Protein AF-A0A3A5Z4R3-F1 (afdb_monomer)

Mean predicted aligned error: 11.59 Å

Structure (mmCIF, N/CA/C/O backbone):
data_AF-A0A3A5Z4R3-F1
#
_entry.id   AF-A0A3A5Z4R3-F1
#
loop_
_atom_site.group_PDB
_atom_site.id
_atom_site.type_symbol
_atom_site.label_atom_id
_atom_site.label_alt_id
_atom_site.label_comp_id
_atom_site.label_asym_id
_atom_site.label_entity_id
_atom_site.label_seq_id
_atom_site.pdbx_PDB_ins_code
_atom_site.Cartn_x
_atom_site.Cartn_y
_atom_site.Cartn_z
_atom_site.occupancy
_atom_site.B_iso_or_equiv
_atom_site.auth_seq_id
_atom_site.auth_comp_id
_atom_site.auth_asym_id
_atom_site.auth_atom_id
_atom_site.pdbx_PDB_model_num
ATOM 1 N N . MET A 1 1 ? 6.558 -9.291 3.634 1.00 68.19 1 MET A N 1
ATOM 2 C CA . MET A 1 1 ? 5.740 -8.122 4.032 1.00 68.19 1 MET A CA 1
ATOM 3 C C . MET A 1 1 ? 4.753 -7.860 2.911 1.00 68.19 1 MET A C 1
ATOM 5 O O . MET A 1 1 ? 5.177 -7.899 1.766 1.00 68.19 1 MET A O 1
ATOM 9 N N . LYS A 1 2 ? 3.466 -7.682 3.212 1.00 86.81 2 LYS A N 1
ATOM 10 C CA . LYS A 1 2 ? 2.458 -7.337 2.197 1.00 86.81 2 LYS A CA 1
ATOM 11 C C . LYS A 1 2 ? 2.561 -5.848 1.853 1.00 86.81 2 LYS A C 1
ATOM 13 O O . LYS A 1 2 ? 2.978 -5.065 2.705 1.00 86.81 2 LYS A O 1
ATOM 18 N N . ASN A 1 3 ? 2.183 -5.477 0.634 1.00 92.62 3 ASN A N 1
ATOM 19 C CA . ASN A 1 3 ? 2.209 -4.091 0.182 1.00 92.62 3 ASN A CA 1
ATOM 20 C C . ASN A 1 3 ? 1.213 -3.239 1.007 1.00 92.62 3 ASN A C 1
ATOM 22 O O . ASN A 1 3 ? 0.011 -3.521 0.989 1.00 92.62 3 ASN A O 1
ATOM 26 N N . PRO A 1 4 ? 1.665 -2.207 1.747 1.00 95.06 4 PRO A N 1
ATOM 27 C CA . PRO A 1 4 ? 0.779 -1.381 2.566 1.00 95.06 4 PRO A CA 1
ATOM 28 C C . PRO A 1 4 ? -0.208 -0.545 1.734 1.00 95.06 4 PRO A C 1
ATOM 30 O O . P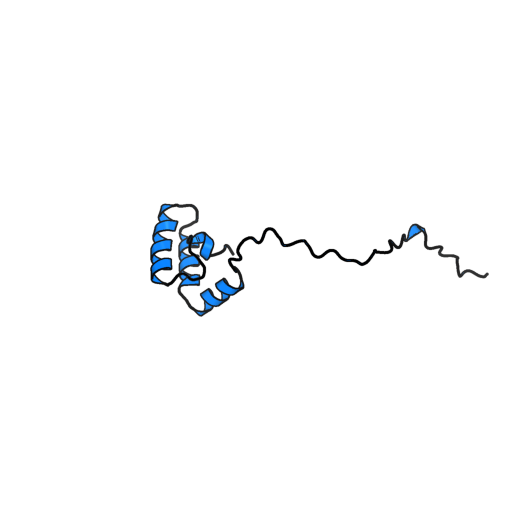RO A 1 4 ? -1.295 -0.236 2.226 1.00 95.06 4 PRO A O 1
ATOM 33 N N . TYR A 1 5 ? 0.138 -0.214 0.485 1.00 95.19 5 TYR A N 1
ATOM 34 C CA . TYR A 1 5 ? -0.737 0.505 -0.446 1.00 95.19 5 TYR A CA 1
ATOM 35 C C . TYR A 1 5 ? -1.930 -0.354 -0.871 1.00 95.19 5 TYR A C 1
ATOM 37 O O . TYR A 1 5 ? -3.067 0.114 -0.845 1.00 95.19 5 TYR A O 1
ATOM 45 N N . GLU A 1 6 ? -1.695 -1.640 -1.143 1.00 94.31 6 GLU A N 1
ATOM 46 C CA . GLU A 1 6 ? -2.750 -2.615 -1.446 1.00 94.31 6 GLU A CA 1
ATOM 47 C C . GLU A 1 6 ? -3.637 -2.898 -0.232 1.00 94.31 6 GLU A C 1
ATOM 49 O O . GLU A 1 6 ? -4.858 -2.878 -0.359 1.00 94.31 6 GLU A O 1
ATOM 54 N N . ILE A 1 7 ? -3.045 -3.087 0.958 1.00 95.44 7 ILE A N 1
ATOM 55 C CA . ILE A 1 7 ? -3.809 -3.348 2.193 1.00 95.44 7 ILE A CA 1
ATOM 56 C C . ILE A 1 7 ? -4.816 -2.229 2.473 1.00 95.44 7 ILE A C 1
ATOM 58 O O . ILE A 1 7 ? -5.945 -2.488 2.894 1.00 95.44 7 ILE A O 1
ATOM 62 N N . LEU A 1 8 ? -4.401 -0.974 2.284 1.00 95.62 8 LEU A N 1
ATOM 63 C CA . LEU A 1 8 ? -5.272 0.179 2.502 1.00 95.62 8 LEU A CA 1
ATOM 64 C C . LEU A 1 8 ? -6.115 0.525 1.266 1.00 95.62 8 LEU A C 1
ATOM 66 O O . LEU A 1 8 ? -7.104 1.241 1.401 1.00 95.62 8 LEU A O 1
ATOM 70 N N . GLY A 1 9 ? -5.766 0.010 0.086 1.00 94.00 9 GLY A N 1
ATOM 71 C CA . GLY A 1 9 ? -6.426 0.334 -1.176 1.00 94.00 9 GLY A CA 1
ATOM 72 C C . GLY A 1 9 ? -6.231 1.796 -1.576 1.00 94.00 9 GLY A C 1
ATOM 73 O O . GLY A 1 9 ? -7.194 2.467 -1.947 1.00 94.00 9 GLY A O 1
ATOM 74 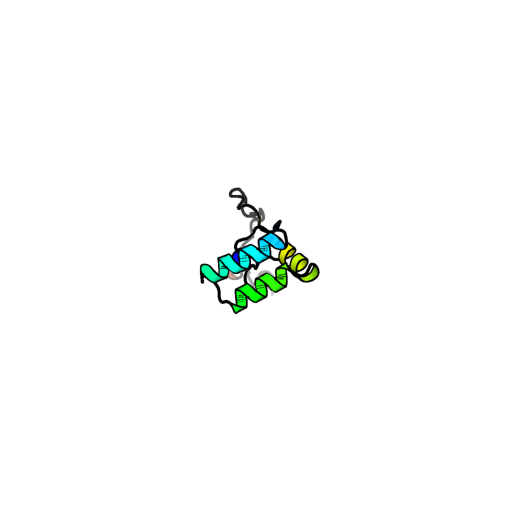N N . VAL A 1 10 ? -5.006 2.309 -1.440 1.00 94.62 10 VAL A N 1
ATOM 75 C CA . VAL A 1 10 ? -4.642 3.688 -1.798 1.00 94.62 10 VAL A CA 1
ATOM 76 C C . VAL A 1 10 ? -3.477 3.712 -2.770 1.00 94.62 10 VAL A C 1
ATOM 78 O O . VAL A 1 10 ? -2.624 2.833 -2.751 1.00 94.62 10 VAL A O 1
ATOM 81 N N . SER A 1 11 ? -3.432 4.755 -3.592 1.00 92.25 11 SER A N 1
ATOM 82 C CA . SER A 1 11 ? -2.289 5.032 -4.455 1.00 92.25 11 SER A CA 1
ATOM 83 C C . SER A 1 11 ? -1.086 5.536 -3.644 1.00 92.25 11 SER A C 1
ATOM 85 O O . SER A 1 11 ? -1.227 6.050 -2.529 1.00 92.25 11 SER A O 1
ATOM 87 N N . GLN A 1 12 ? 0.109 5.388 -4.213 1.00 91.31 12 GLN A N 1
ATOM 88 C CA . GLN A 1 12 ? 1.380 5.775 -3.603 1.00 91.31 12 GLN A CA 1
ATOM 89 C C . GLN A 1 12 ? 1.490 7.296 -3.359 1.00 91.31 12 GLN A C 1
ATOM 91 O O . GLN A 1 12 ? 2.145 7.739 -2.412 1.00 91.31 12 GLN A O 1
ATOM 96 N N . ASP A 1 13 ? 0.771 8.101 -4.145 1.00 91.06 13 ASP A N 1
ATOM 97 C CA . ASP A 1 13 ? 0.657 9.561 -4.019 1.00 91.06 13 ASP A CA 1
ATOM 98 C C . ASP A 1 13 ? -0.336 10.024 -2.929 1.00 91.06 13 ASP A C 1
ATOM 100 O O . ASP A 1 13 ? -0.477 11.223 -2.679 1.00 91.06 13 ASP A O 1
ATOM 104 N N . ALA A 1 14 ? -1.003 9.100 -2.225 1.00 93.31 14 ALA A N 1
ATOM 105 C CA . ALA A 1 14 ? -2.039 9.439 -1.254 1.00 93.31 14 ALA A CA 1
ATOM 106 C C . ALA A 1 14 ? -1.517 10.283 -0.076 1.00 93.31 14 ALA A C 1
ATOM 108 O O . ALA A 1 14 ? -0.505 9.983 0.560 1.00 93.31 14 ALA A O 1
ATOM 109 N N . ASN A 1 15 ? -2.251 11.323 0.301 1.00 93.75 15 ASN A N 1
ATOM 110 C CA . ASN A 1 15 ? -1.935 12.135 1.472 1.00 93.75 15 ASN A CA 1
ATOM 111 C C . ASN A 1 15 ? -2.390 11.472 2.790 1.00 93.75 15 ASN A C 1
ATOM 113 O O . ASN A 1 15 ? -3.173 10.521 2.814 1.00 93.75 15 ASN A O 1
ATOM 117 N N . ASN A 1 16 ? -1.908 11.986 3.925 1.00 91.56 16 ASN A N 1
ATOM 118 C CA . ASN A 1 16 ? -2.226 11.429 5.247 1.00 91.56 16 ASN A CA 1
ATOM 119 C C . ASN A 1 16 ? -3.742 11.364 5.554 1.00 91.56 16 ASN A C 1
ATOM 121 O O . ASN A 1 16 ? -4.191 10.332 6.061 1.00 91.56 16 ASN A O 1
ATOM 125 N N . PRO A 1 17 ? -4.559 12.392 5.239 1.00 94.62 17 PRO A N 1
ATOM 126 C CA . PRO A 1 17 ? -6.015 12.292 5.359 1.00 94.62 17 PRO A CA 1
ATOM 127 C C . PRO A 1 17 ? -6.639 11.150 4.541 1.00 94.62 17 PRO A C 1
ATOM 129 O O . PRO A 1 17 ? -7.514 10.441 5.044 1.00 94.62 17 PRO A O 1
ATOM 132 N N . GLN A 1 18 ? -6.183 10.936 3.302 1.00 95.94 18 GLN A N 1
ATOM 133 C CA . GLN A 1 18 ? -6.645 9.836 2.450 1.00 95.94 18 GLN A CA 1
ATOM 134 C C . GLN A 1 18 ? -6.279 8.474 3.050 1.00 95.94 18 GLN A C 1
ATOM 136 O O . GLN A 1 18 ? -7.145 7.605 3.143 1.00 95.94 18 GLN A O 1
ATOM 141 N N . ILE A 1 19 ? -5.048 8.315 3.548 1.00 95.69 19 ILE A N 1
ATOM 142 C CA . ILE A 1 19 ? -4.584 7.099 4.239 1.00 95.69 19 ILE A CA 1
ATOM 143 C C . ILE A 1 19 ? -5.448 6.800 5.476 1.00 95.69 19 ILE A C 1
ATOM 145 O O . ILE A 1 19 ? -5.836 5.654 5.714 1.00 95.69 19 ILE A O 1
ATOM 149 N N . LEU A 1 20 ? -5.809 7.828 6.253 1.00 94.19 20 LEU A N 1
ATOM 150 C CA . LEU A 1 20 ? -6.667 7.665 7.428 1.00 94.19 20 LEU A CA 1
ATOM 151 C C . LEU A 1 20 ? -8.073 7.180 7.049 1.00 94.19 20 LEU A C 1
ATOM 153 O O . LEU A 1 20 ? -8.591 6.245 7.659 1.00 94.19 20 LEU A O 1
ATOM 157 N N . LYS A 1 21 ? -8.680 7.784 6.021 1.00 96.25 21 LYS A N 1
ATOM 158 C CA . LYS A 1 21 ? -9.995 7.372 5.504 1.00 96.25 21 LYS A CA 1
ATOM 159 C C . LYS A 1 21 ? -9.965 5.945 4.942 1.00 96.25 21 LYS A C 1
ATOM 161 O O . LYS A 1 21 ? -10.922 5.180 5.105 1.00 96.25 21 LYS A O 1
ATOM 166 N N . ALA A 1 22 ? -8.864 5.582 4.295 1.00 96.06 22 ALA A N 1
ATOM 167 C CA . ALA A 1 22 ? -8.661 4.271 3.703 1.00 96.06 22 ALA A CA 1
ATOM 168 C C . ALA A 1 22 ? -8.581 3.158 4.752 1.00 96.06 22 ALA A C 1
ATOM 170 O O . ALA A 1 22 ? -9.235 2.132 4.593 1.00 96.06 22 ALA A O 1
ATOM 171 N N . MET A 1 23 ? -7.912 3.403 5.884 1.00 95.62 23 MET A N 1
ATOM 172 C CA . MET A 1 23 ? -7.883 2.473 7.021 1.00 95.62 23 MET A CA 1
ATOM 173 C C . MET A 1 23 ? -9.293 2.068 7.472 1.00 95.62 23 MET A C 1
ATOM 175 O O . MET A 1 23 ? -9.580 0.882 7.632 1.00 95.62 23 MET A O 1
ATOM 179 N N . THR A 1 24 ? -10.200 3.038 7.637 1.00 94.94 24 THR A N 1
ATOM 180 C CA . THR A 1 24 ? -11.590 2.753 8.031 1.00 94.94 24 THR A CA 1
ATOM 181 C C . THR A 1 24 ? -12.318 1.920 6.977 1.00 94.94 24 THR A C 1
ATOM 183 O O . THR A 1 24 ? -13.133 1.063 7.311 1.00 94.94 24 THR A O 1
ATOM 186 N N . THR A 1 25 ? -12.023 2.154 5.699 1.00 96.00 25 THR A N 1
ATOM 187 C CA . THR A 1 25 ? -12.626 1.412 4.585 1.00 96.00 25 THR A CA 1
ATOM 188 C C . THR A 1 25 ? -12.106 -0.027 4.533 1.00 96.00 25 THR A C 1
ATOM 190 O O . THR A 1 25 ? -12.910 -0.954 4.454 1.00 96.00 25 THR A O 1
ATOM 193 N N . ALA A 1 26 ? -10.795 -0.231 4.678 1.00 96.00 26 ALA A N 1
ATOM 194 C CA . ALA A 1 26 ? -10.165 -1.550 4.726 1.00 96.00 26 ALA A CA 1
ATOM 195 C C . ALA A 1 26 ? -10.693 -2.400 5.896 1.00 96.00 26 ALA A C 1
ATOM 197 O O .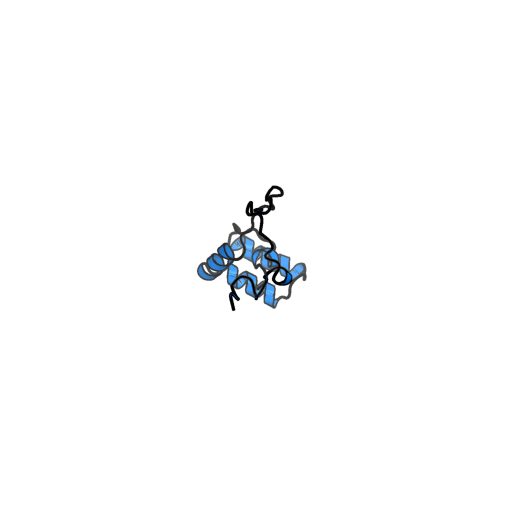 ALA A 1 26 ? -11.045 -3.566 5.713 1.00 96.00 26 ALA A O 1
ATOM 198 N N . MET A 1 27 ? -10.866 -1.796 7.079 1.00 95.50 27 MET A N 1
ATOM 199 C CA . MET A 1 27 ? -11.455 -2.476 8.244 1.00 95.50 27 MET A CA 1
ATOM 200 C C . MET A 1 27 ? -12.892 -2.948 7.997 1.00 95.50 27 MET A C 1
ATOM 202 O O . MET A 1 27 ? -13.292 -4.000 8.493 1.00 95.50 27 MET A O 1
ATOM 206 N N . ARG A 1 28 ? -13.682 -2.189 7.224 1.00 95.06 28 ARG A N 1
ATOM 207 C CA . ARG A 1 28 ? -15.054 -2.582 6.862 1.00 95.06 28 ARG A CA 1
ATOM 208 C C . ARG A 1 28 ? -15.083 -3.726 5.852 1.00 95.06 28 ARG A C 1
ATOM 210 O O . ARG A 1 28 ? -15.957 -4.579 5.965 1.00 95.06 28 ARG A O 1
ATOM 217 N N . LYS A 1 29 ? -14.142 -3.748 4.900 1.00 95.44 29 LYS A N 1
ATOM 218 C CA . LYS A 1 29 ? -14.024 -4.809 3.885 1.00 95.44 29 LYS A CA 1
ATOM 219 C C . LYS A 1 29 ? -13.626 -6.164 4.476 1.00 95.44 29 LYS A C 1
ATOM 221 O O . LYS A 1 29 ? -14.044 -7.186 3.949 1.00 95.44 29 LYS A O 1
ATOM 226 N N . LYS A 1 30 ? -12.855 -6.175 5.574 1.00 92.81 30 LYS A N 1
ATOM 227 C CA . LYS A 1 30 ? -12.378 -7.394 6.265 1.00 92.81 30 LYS A CA 1
ATOM 228 C C . LYS A 1 30 ? -11.550 -8.345 5.382 1.00 92.81 30 LYS A C 1
ATOM 230 O O . LYS A 1 30 ? -11.445 -9.528 5.685 1.00 92.81 30 LYS A O 1
ATOM 235 N N . GLU A 1 31 ? -10.939 -7.827 4.318 1.00 95.38 31 GLU A N 1
ATOM 236 C CA . GLU A 1 31 ? -10.029 -8.580 3.438 1.00 95.38 31 GLU A CA 1
ATOM 237 C C . GLU A 1 31 ? -8.679 -8.869 4.120 1.00 95.38 31 GLU A C 1
ATOM 239 O O . GLU A 1 31 ? -8.043 -9.889 3.862 1.00 95.38 31 GLU A O 1
ATOM 244 N N . TYR A 1 32 ? -8.258 -7.985 5.031 1.00 95.50 32 TYR A N 1
ATOM 245 C CA . TYR A 1 32 ? -7.014 -8.088 5.792 1.00 95.50 32 TYR A CA 1
ATOM 246 C C . TYR A 1 32 ? -7.285 -8.078 7.298 1.00 95.50 32 TYR A C 1
ATOM 248 O O . TYR A 1 32 ? -8.310 -7.569 7.761 1.00 95.50 32 TYR A O 1
ATOM 256 N N . SER A 1 33 ? -6.348 -8.625 8.079 1.00 96.31 33 SER A N 1
ATOM 257 C CA . SER A 1 33 ? -6.451 -8.605 9.538 1.00 96.31 33 SER A CA 1
ATOM 258 C C . SER A 1 33 ? -6.358 -7.170 10.072 1.00 96.31 33 SER A C 1
ATOM 260 O O . SER A 1 33 ? -5.651 -6.323 9.523 1.00 96.31 33 SER A O 1
ATOM 262 N N . ASN A 1 34 ? -7.033 -6.886 11.189 1.00 95.00 34 ASN A N 1
ATOM 263 C CA . ASN A 1 34 ? -6.962 -5.559 11.814 1.00 95.00 34 ASN A CA 1
ATOM 264 C C . ASN A 1 34 ? -5.524 -5.172 12.200 1.00 95.00 34 ASN A C 1
ATOM 266 O O . ASN A 1 34 ? -5.177 -3.992 12.166 1.00 95.00 34 ASN A O 1
ATOM 270 N N . THR A 1 35 ? -4.689 -6.158 12.537 1.00 95.62 35 THR A N 1
ATOM 271 C CA . THR A 1 35 ? -3.262 -5.970 12.813 1.00 95.62 35 THR A CA 1
ATOM 272 C C . THR A 1 35 ? -2.498 -5.544 11.565 1.00 95.62 35 THR A C 1
ATOM 274 O O . THR A 1 35 ? -1.753 -4.568 11.635 1.00 95.62 35 THR A O 1
ATOM 277 N N . ASP A 1 36 ? -2.736 -6.191 10.419 1.00 96.44 36 ASP A N 1
ATOM 278 C CA . ASP A 1 36 ? -2.094 -5.825 9.148 1.00 9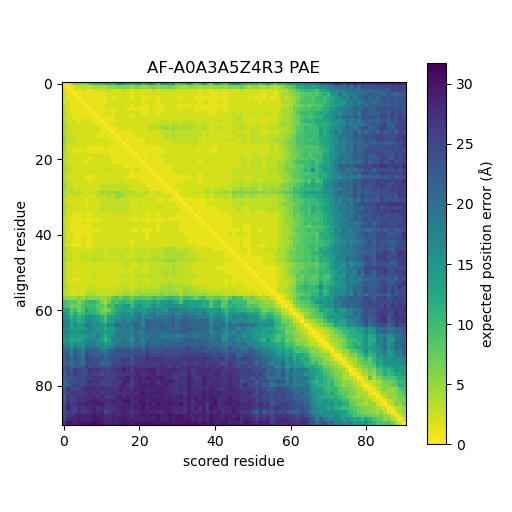6.44 36 ASP A CA 1
ATOM 279 C C . ASP A 1 36 ? -2.503 -4.413 8.716 1.00 96.44 36 ASP A C 1
ATOM 281 O O . ASP A 1 36 ? -1.663 -3.609 8.319 1.00 96.44 36 ASP A O 1
ATOM 285 N N . ILE A 1 37 ? -3.788 -4.075 8.857 1.00 97.19 37 ILE A N 1
ATOM 286 C CA . ILE A 1 37 ? -4.313 -2.748 8.511 1.00 97.19 37 ILE A CA 1
ATOM 287 C C . ILE A 1 37 ? -3.681 -1.664 9.397 1.00 97.19 37 ILE A C 1
ATOM 289 O O . ILE A 1 37 ? -3.283 -0.603 8.908 1.00 97.19 37 ILE A O 1
ATOM 293 N N . ALA A 1 38 ? -3.559 -1.920 10.703 1.00 95.88 38 ALA A N 1
ATOM 294 C CA . ALA A 1 38 ? -2.922 -0.989 11.630 1.00 95.88 38 ALA A CA 1
ATOM 295 C C . ALA A 1 38 ? -1.426 -0.808 11.325 1.00 95.88 38 ALA A C 1
ATOM 297 O O . ALA A 1 38 ? -0.933 0.322 11.350 1.00 95.88 38 ALA A O 1
ATOM 298 N N . GLN A 1 39 ? -0.719 -1.894 10.996 1.00 95.75 39 GLN A N 1
ATOM 299 C CA . GLN A 1 39 ? 0.692 -1.851 10.608 1.00 95.75 39 GLN A CA 1
ATOM 300 C C . GLN A 1 39 ? 0.900 -1.100 9.291 1.00 95.75 39 GLN A C 1
ATOM 302 O O . GLN A 1 39 ? 1.753 -0.214 9.239 1.00 95.75 39 GLN A O 1
ATOM 307 N N . ALA A 1 40 ? 0.084 -1.367 8.266 1.00 95.94 40 ALA A N 1
ATOM 308 C CA . ALA A 1 40 ? 0.136 -0.655 6.989 1.00 95.94 40 ALA A CA 1
ATOM 309 C C . ALA A 1 40 ? -0.073 0.853 7.185 1.00 95.94 40 ALA A C 1
ATOM 311 O O . ALA A 1 40 ? 0.724 1.670 6.721 1.00 95.94 40 ALA A O 1
ATOM 312 N N . ARG A 1 41 ? -1.084 1.240 7.975 1.00 95.94 41 ARG A N 1
ATOM 313 C CA . ARG A 1 41 ? -1.323 2.646 8.328 1.00 95.94 41 ARG A CA 1
ATOM 314 C C . ARG A 1 41 ? -0.135 3.250 9.075 1.00 95.94 41 ARG A C 1
ATOM 316 O O . ARG A 1 41 ? 0.270 4.367 8.757 1.00 95.94 41 ARG A O 1
ATOM 323 N N . ALA A 1 42 ? 0.436 2.546 10.052 1.00 95.31 42 ALA A N 1
ATOM 324 C CA . ALA A 1 42 ? 1.596 3.029 10.802 1.00 95.31 42 ALA A CA 1
ATOM 325 C C . ALA A 1 42 ? 2.827 3.231 9.902 1.00 95.31 42 ALA A C 1
ATOM 327 O O . ALA A 1 42 ? 3.530 4.232 10.055 1.00 95.31 42 ALA A O 1
ATOM 328 N N . GLN A 1 43 ? 3.045 2.325 8.945 1.00 94.94 43 GLN A N 1
ATOM 329 C CA . GLN A 1 43 ? 4.136 2.399 7.978 1.00 94.94 43 GLN A CA 1
ATOM 330 C C . GLN A 1 43 ? 3.984 3.598 7.035 1.00 94.94 43 GLN A C 1
ATOM 332 O O . GLN A 1 43 ? 4.950 4.331 6.835 1.00 94.94 43 GLN A O 1
ATOM 337 N N . LEU A 1 44 ? 2.780 3.847 6.510 1.00 95.25 44 LEU A N 1
ATOM 338 C CA . LEU A 1 44 ? 2.536 4.972 5.596 1.00 95.25 44 LEU A CA 1
ATOM 339 C C . LEU A 1 44 ? 2.402 6.329 6.307 1.00 95.25 44 LEU A C 1
ATOM 341 O O . LEU A 1 44 ? 2.540 7.369 5.671 1.00 95.25 44 LEU A O 1
ATOM 345 N N . SER A 1 45 ? 2.156 6.347 7.622 1.00 92.69 45 SER A N 1
ATOM 346 C CA . SER A 1 45 ? 2.005 7.598 8.386 1.00 92.69 45 SER A CA 1
ATOM 347 C C . SER A 1 45 ? 3.337 8.289 8.704 1.00 92.69 45 SER A C 1
ATOM 349 O O . SER A 1 45 ? 3.349 9.497 8.943 1.00 92.69 45 SER A O 1
ATOM 351 N N . LYS A 1 46 ? 4.453 7.548 8.771 1.00 94.00 46 LYS A N 1
ATOM 352 C CA . LYS A 1 46 ? 5.775 8.104 9.109 1.00 94.00 46 LYS A CA 1
ATOM 353 C C . LYS A 1 46 ? 6.611 8.282 7.835 1.00 94.00 46 LYS A C 1
ATOM 355 O O . LYS A 1 46 ? 6.758 7.311 7.096 1.00 94.00 46 LYS A O 1
ATOM 360 N N . PRO A 1 47 ? 7.230 9.456 7.599 1.00 93.62 47 PRO A N 1
ATOM 361 C CA . PRO A 1 47 ? 7.977 9.716 6.365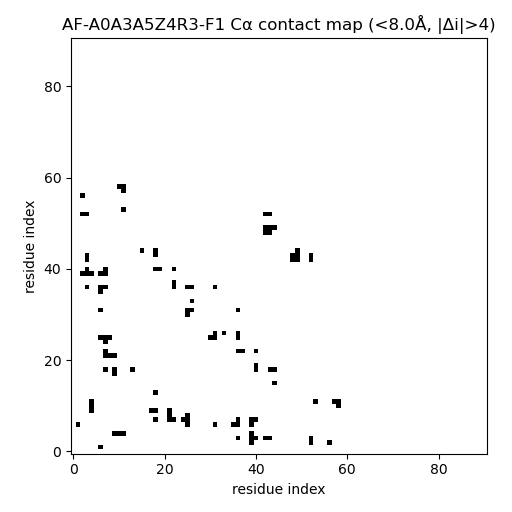 1.00 93.62 47 PRO A CA 1
ATOM 362 C C . PRO A 1 47 ? 9.089 8.702 6.072 1.00 93.62 47 PRO A C 1
ATOM 364 O O . PRO A 1 47 ? 9.242 8.272 4.937 1.00 93.62 47 PRO A O 1
ATOM 367 N N . THR A 1 48 ? 9.836 8.269 7.090 1.00 94.44 48 THR A N 1
ATOM 368 C CA . THR A 1 48 ? 10.962 7.336 6.924 1.00 94.44 48 THR A CA 1
ATOM 369 C C . THR A 1 48 ? 10.517 5.951 6.461 1.00 94.44 48 THR A C 1
ATOM 371 O O . THR A 1 48 ? 11.091 5.384 5.535 1.00 94.44 48 THR A O 1
ATOM 374 N N . THR A 1 49 ? 9.474 5.399 7.080 1.00 94.50 49 THR A N 1
ATOM 375 C CA . THR A 1 49 ? 8.950 4.076 6.721 1.00 94.50 49 THR A CA 1
ATOM 376 C C . THR A 1 49 ? 8.099 4.111 5.458 1.00 94.50 49 THR A C 1
ATOM 378 O O . THR A 1 49 ? 8.035 3.106 4.751 1.00 94.50 49 THR A O 1
ATOM 381 N N . ARG A 1 50 ? 7.486 5.262 5.154 1.00 94.12 50 ARG A N 1
ATOM 382 C CA . ARG A 1 50 ? 6.798 5.501 3.887 1.00 94.12 50 ARG A CA 1
ATOM 383 C C . ARG A 1 50 ? 7.785 5.542 2.729 1.00 94.12 50 ARG A C 1
ATOM 385 O O . ARG A 1 50 ? 7.566 4.835 1.761 1.00 94.12 50 ARG A O 1
ATOM 392 N N . LEU A 1 51 ? 8.912 6.235 2.883 1.00 93.12 51 LEU A N 1
ATOM 393 C CA . LEU A 1 51 ? 9.971 6.249 1.875 1.00 93.12 51 LEU A CA 1
ATOM 394 C C . LEU A 1 51 ? 10.482 4.833 1.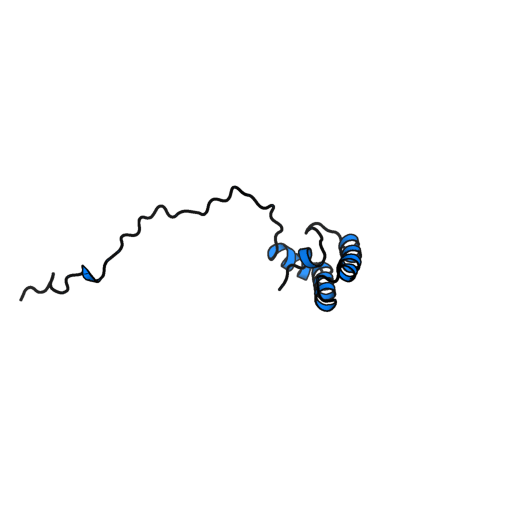570 1.00 93.12 51 LEU A C 1
ATOM 396 O O . LEU A 1 51 ? 10.642 4.458 0.414 1.00 93.12 51 LEU A O 1
ATOM 400 N N . ALA A 1 52 ? 10.681 4.008 2.602 1.00 93.25 52 ALA A N 1
ATOM 401 C CA . ALA A 1 52 ? 11.040 2.605 2.402 1.00 93.25 52 ALA A CA 1
ATOM 402 C C . ALA A 1 52 ? 9.942 1.824 1.652 1.00 93.25 52 ALA A C 1
ATOM 404 O O . ALA A 1 52 ? 10.252 1.024 0.769 1.00 93.25 52 ALA A O 1
ATOM 405 N N . ALA A 1 53 ? 8.665 2.061 1.975 1.00 93.12 53 ALA A N 1
ATOM 406 C CA . ALA A 1 53 ? 7.542 1.457 1.258 1.00 93.12 53 ALA A CA 1
ATOM 407 C C . ALA A 1 53 ? 7.494 1.906 -0.208 1.00 93.12 53 ALA A C 1
ATOM 409 O O . ALA A 1 53 ? 7.263 1.074 -1.079 1.00 93.12 53 ALA A O 1
ATOM 410 N N . ASP A 1 54 ? 7.775 3.183 -0.468 1.00 91.81 54 ASP A N 1
ATOM 411 C CA . ASP A 1 54 ? 7.764 3.783 -1.797 1.00 91.81 54 ASP A CA 1
ATOM 412 C C . ASP A 1 54 ? 8.768 3.126 -2.743 1.00 91.81 54 ASP A C 1
ATOM 414 O O . ASP A 1 54 ? 8.451 2.863 -3.901 1.00 91.81 54 ASP A O 1
ATOM 418 N N . PHE A 1 55 ? 9.966 2.827 -2.238 1.00 89.94 55 PHE A N 1
ATOM 419 C CA . PHE A 1 55 ? 10.993 2.132 -3.012 1.00 89.94 55 PHE A CA 1
ATOM 420 C C . PHE A 1 55 ? 10.744 0.629 -3.139 1.00 89.94 55 PHE A C 1
ATOM 422 O O . PHE A 1 55 ? 11.120 0.031 -4.142 1.00 89.94 55 PHE A O 1
ATOM 429 N N . THR A 1 56 ? 10.151 0.005 -2.119 1.00 90.00 56 THR A N 1
ATOM 430 C CA . THR A 1 56 ? 9.973 -1.457 -2.089 1.00 90.00 56 THR A CA 1
ATOM 431 C C . THR A 1 56 ? 8.756 -1.909 -2.893 1.00 90.00 56 THR A C 1
ATOM 433 O O . THR A 1 56 ? 8.773 -2.994 -3.468 1.00 90.00 56 THR A O 1
ATOM 436 N N . PHE A 1 57 ? 7.700 -1.094 -2.931 1.00 86.94 57 PHE A N 1
ATOM 437 C CA . PHE A 1 57 ? 6.428 -1.416 -3.579 1.00 86.94 57 PHE A CA 1
ATOM 438 C C . PHE A 1 57 ? 6.037 -0.352 -4.612 1.00 86.94 57 PHE A C 1
ATOM 440 O O . PHE A 1 57 ? 4.997 0.293 -4.456 1.00 86.94 57 PHE A O 1
ATOM 447 N N . PRO A 1 58 ? 6.858 -0.141 -5.656 1.00 78.44 58 PRO A N 1
ATOM 448 C CA . PRO A 1 58 ? 6.517 0.801 -6.707 1.00 78.44 58 PRO A CA 1
ATOM 449 C C . PRO A 1 58 ? 5.258 0.322 -7.435 1.00 78.44 58 PRO A C 1
ATOM 451 O O . PRO A 1 58 ? 5.213 -0.794 -7.959 1.00 78.44 58 PRO A O 1
ATOM 454 N N . ILE A 1 59 ? 4.228 1.166 -7.472 1.00 70.50 59 ILE A N 1
ATOM 455 C CA . ILE A 1 59 ? 3.040 0.908 -8.289 1.00 70.50 59 ILE A CA 1
ATOM 456 C C . ILE A 1 59 ? 3.385 1.330 -9.718 1.00 70.50 59 ILE A C 1
ATOM 458 O O . ILE A 1 59 ? 3.184 2.478 -10.108 1.00 70.50 59 ILE A O 1
ATOM 462 N N . PHE A 1 60 ? 3.967 0.412 -10.487 1.00 70.38 60 PHE A N 1
ATOM 463 C CA . PHE A 1 60 ? 4.094 0.592 -11.929 1.00 70.38 60 PHE A CA 1
ATOM 464 C C . PHE A 1 60 ? 2.763 0.254 -12.592 1.00 70.38 60 PHE A C 1
ATOM 466 O O . PHE A 1 60 ? 2.124 -0.741 -12.241 1.00 70.38 60 PHE A O 1
ATOM 473 N N . GLU A 1 61 ? 2.355 1.053 -13.575 1.00 67.31 61 GLU A N 1
ATOM 474 C CA . GLU A 1 61 ? 1.335 0.595 -14.512 1.00 67.31 61 GLU A CA 1
ATOM 475 C C . GLU A 1 61 ? 1.839 -0.694 -15.168 1.00 67.31 61 GLU A C 1
ATOM 477 O O . GLU A 1 61 ? 3.009 -0.799 -15.550 1.00 67.31 61 GLU A O 1
ATOM 482 N N . SER A 1 62 ? 0.971 -1.701 -15.261 1.00 63.19 62 SER A N 1
ATOM 483 C CA . SER A 1 62 ? 1.286 -2.9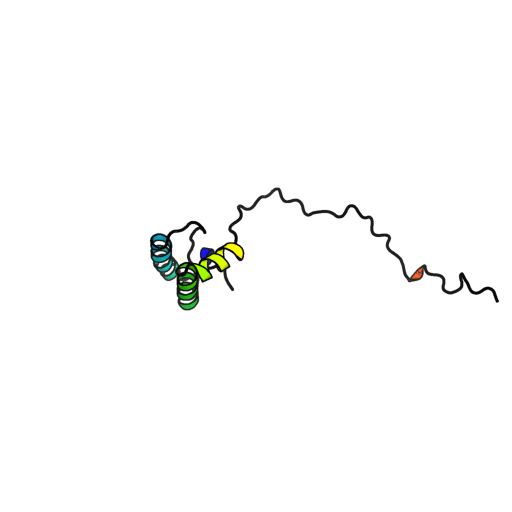33 -15.972 1.00 63.19 62 SER A CA 1
ATOM 484 C C . SER A 1 62 ? 1.542 -2.592 -17.437 1.00 63.19 62 SER A C 1
ATOM 486 O O . SER A 1 62 ? 0.605 -2.380 -18.206 1.00 63.19 62 SER A O 1
ATOM 488 N N . TYR A 1 63 ? 2.810 -2.502 -17.825 1.00 65.94 63 TYR A N 1
ATOM 489 C CA . TYR A 1 63 ? 3.181 -2.283 -19.213 1.00 65.94 63 TYR A CA 1
ATOM 490 C C . TYR A 1 63 ? 3.193 -3.633 -19.932 1.00 65.94 63 TYR A C 1
ATOM 492 O O . TYR A 1 63 ? 4.126 -4.421 -19.779 1.00 65.94 63 TYR A O 1
ATOM 500 N N . GLU A 1 64 ? 2.155 -3.900 -20.728 1.00 70.06 64 GLU A N 1
ATOM 501 C CA . GLU A 1 64 ? 2.010 -5.146 -21.502 1.00 70.06 64 GLU A CA 1
ATOM 502 C C . GLU A 1 64 ? 3.120 -5.357 -22.554 1.00 70.06 64 GLU A C 1
ATOM 504 O O . GLU A 1 64 ? 3.238 -6.438 -23.120 1.00 70.06 64 GLU A O 1
ATOM 509 N N . GLY A 1 65 ? 3.966 -4.354 -22.814 1.00 68.31 65 GLY A N 1
ATOM 510 C CA . GLY A 1 65 ? 5.022 -4.404 -23.829 1.00 68.31 65 GLY A CA 1
ATOM 511 C C . GLY A 1 65 ? 6.426 -4.757 -23.326 1.00 68.31 65 GLY A C 1
ATOM 512 O O . GLY A 1 65 ? 7.389 -4.554 -24.069 1.00 68.31 65 GLY A O 1
ATOM 513 N N . LEU A 1 66 ? 6.596 -5.222 -22.081 1.00 71.75 66 LEU A N 1
ATOM 514 C CA . LEU A 1 66 ? 7.907 -5.676 -21.601 1.00 71.75 66 LEU A CA 1
ATOM 515 C C . LEU A 1 66 ? 8.207 -7.080 -22.136 1.00 71.75 66 LEU A C 1
ATOM 517 O O . LEU A 1 66 ? 7.858 -8.087 -21.524 1.00 71.75 66 LEU A O 1
ATOM 521 N N . ASN A 1 67 ? 8.900 -7.148 -23.272 1.00 79.06 67 ASN A N 1
ATOM 522 C CA . ASN A 1 67 ? 9.498 -8.400 -23.721 1.00 79.06 67 ASN A CA 1
ATOM 523 C C . ASN A 1 67 ? 10.680 -8.759 -22.805 1.00 79.06 67 ASN A C 1
ATOM 525 O O . ASN A 1 67 ? 11.516 -7.888 -22.534 1.00 79.06 67 ASN A O 1
ATOM 529 N N . PRO A 1 68 ? 10.793 -10.016 -22.340 1.00 79.12 68 PRO A N 1
ATOM 530 C CA . PRO A 1 68 ? 11.973 -10.469 -21.618 1.00 79.12 68 PRO A CA 1
ATOM 531 C C . PRO A 1 68 ? 13.238 -10.204 -22.437 1.00 79.12 68 PRO A C 1
ATOM 533 O O . PRO A 1 68 ? 13.252 -10.397 -23.654 1.00 79.12 68 PRO A O 1
ATOM 536 N N .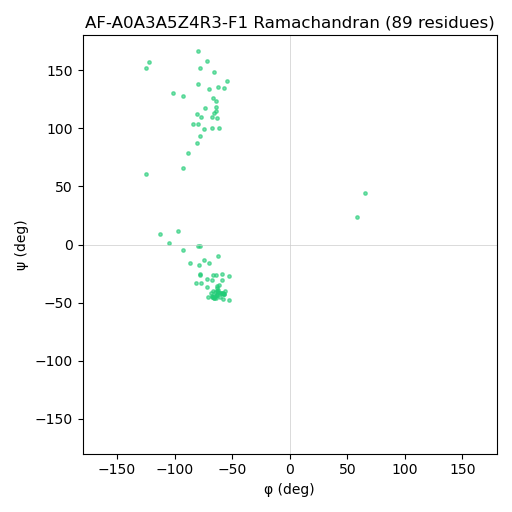 LEU A 1 69 ? 14.314 -9.789 -21.768 1.00 80.44 69 LEU A N 1
ATOM 537 C CA . LEU A 1 69 ? 15.618 -9.694 -22.414 1.00 80.44 69 LEU A CA 1
ATOM 538 C C . LEU A 1 69 ? 16.056 -11.103 -22.815 1.00 80.44 69 LEU A C 1
ATOM 540 O O . LEU A 1 69 ? 16.275 -11.962 -21.962 1.00 80.44 69 LEU A O 1
ATOM 544 N N . VAL A 1 70 ? 16.163 -11.341 -24.117 1.00 80.44 70 VAL A N 1
ATOM 545 C CA . VAL A 1 70 ? 16.636 -12.615 -24.654 1.00 80.44 70 VAL A CA 1
ATOM 546 C C . VAL A 1 70 ? 18.139 -12.497 -24.877 1.00 80.44 70 VAL A C 1
ATOM 548 O O . VAL A 1 70 ? 18.603 -11.552 -25.516 1.00 80.44 70 VAL A O 1
ATOM 551 N N . SER A 1 71 ? 18.915 -13.437 -24.336 1.00 77.00 71 SER A N 1
ATOM 552 C CA . SER A 1 71 ? 20.350 -13.504 -24.618 1.00 77.00 71 SER A CA 1
ATOM 553 C C . SER A 1 71 ? 20.562 -13.856 -26.091 1.00 77.00 71 SER A C 1
ATOM 555 O O . SER A 1 71 ? 20.043 -14.864 -26.563 1.00 77.00 71 SER A O 1
ATOM 557 N N . GLY A 1 72 ? 21.344 -13.049 -26.811 1.00 78.12 72 GLY A N 1
ATOM 558 C CA . GLY A 1 72 ? 21.805 -13.374 -28.166 1.00 78.12 72 GLY A CA 1
ATOM 559 C C . GLY A 1 72 ? 22.965 -14.376 -28.193 1.00 78.12 72 GLY A C 1
ATOM 560 O O . GLY A 1 72 ? 23.451 -14.720 -29.267 1.00 78.12 72 GLY A O 1
ATOM 561 N N . VAL A 1 73 ? 23.441 -14.819 -27.025 1.00 80.00 73 VAL A N 1
ATOM 562 C CA . VAL A 1 73 ? 24.536 -15.784 -26.923 1.00 80.00 73 VAL A CA 1
ATOM 563 C C . VAL A 1 73 ? 23.975 -17.181 -27.150 1.00 80.00 73 VAL A C 1
ATOM 565 O O . VAL A 1 73 ? 23.222 -17.701 -26.326 1.00 80.00 73 VAL A O 1
ATOM 568 N N . VAL A 1 74 ? 24.368 -17.794 -28.264 1.00 75.44 74 VAL A N 1
ATOM 569 C CA . VAL A 1 74 ? 24.199 -19.231 -28.474 1.00 75.44 74 VAL A CA 1
ATOM 570 C C . VAL A 1 74 ? 25.132 -19.925 -27.488 1.00 75.44 74 VAL A C 1
ATOM 572 O O . VAL A 1 74 ? 26.350 -19.820 -27.604 1.00 75.44 74 VAL A O 1
ATOM 575 N N . LEU A 1 75 ? 24.563 -20.575 -26.475 1.00 72.06 75 LEU A N 1
ATOM 576 C CA . LEU A 1 75 ? 25.336 -21.424 -25.578 1.00 72.06 75 LEU A CA 1
ATOM 577 C C . LEU A 1 75 ? 25.848 -22.610 -26.400 1.00 72.06 75 LEU A C 1
ATOM 579 O O . LEU A 1 75 ? 25.054 -23.431 -26.861 1.00 72.06 75 LEU A O 1
ATOM 583 N N . GLU A 1 76 ? 27.161 -22.696 -26.598 1.00 74.31 76 GLU A N 1
ATOM 584 C CA . GLU A 1 76 ? 27.774 -23.951 -27.018 1.00 74.31 76 GLU A CA 1
ATOM 585 C C . GLU A 1 76 ? 27.542 -24.961 -25.892 1.00 74.31 76 GLU A C 1
ATOM 587 O O . GLU A 1 76 ? 28.086 -24.837 -24.794 1.00 74.31 76 GLU A O 1
ATOM 592 N N . ASN A 1 77 ? 26.668 -25.937 -26.140 1.00 72.50 77 ASN A N 1
ATOM 593 C CA . ASN A 1 77 ? 26.515 -27.072 -25.244 1.00 72.50 77 ASN A CA 1
ATOM 594 C C . ASN A 1 77 ? 27.804 -27.891 -25.315 1.00 72.50 77 ASN A C 1
ATOM 596 O O . ASN A 1 77 ? 28.011 -28.654 -26.256 1.00 72.50 77 ASN A O 1
ATOM 600 N N . ILE A 1 78 ? 28.674 -27.712 -24.325 1.00 72.25 78 ILE A N 1
ATOM 601 C CA . ILE A 1 78 ? 29.845 -28.564 -24.142 1.00 72.25 78 ILE A CA 1
ATOM 602 C C . ILE A 1 78 ? 29.336 -29.897 -23.582 1.00 72.25 78 ILE A C 1
ATOM 604 O O . ILE A 1 78 ? 29.032 -30.007 -22.394 1.00 72.25 78 ILE A O 1
ATOM 608 N N . ASP A 1 79 ? 29.195 -30.900 -24.448 1.00 76.94 79 ASP A N 1
ATOM 609 C CA . ASP A 1 79 ? 28.870 -32.261 -24.028 1.00 76.94 79 ASP A CA 1
ATOM 610 C C . ASP A 1 79 ? 30.126 -32.933 -23.466 1.00 76.94 79 ASP A C 1
ATOM 612 O O . ASP A 1 79 ? 31.058 -33.272 -24.196 1.00 76.94 79 ASP A O 1
ATOM 616 N N . ILE A 1 80 ? 30.140 -33.146 -22.151 1.00 72.12 80 ILE A N 1
ATOM 617 C CA . ILE A 1 80 ? 31.255 -33.770 -21.429 1.00 72.12 80 ILE A CA 1
ATOM 618 C C . ILE A 1 80 ? 31.540 -35.186 -21.962 1.00 72.12 80 ILE A C 1
ATOM 620 O O . ILE A 1 80 ? 32.679 -35.637 -21.901 1.00 72.12 80 ILE A O 1
ATOM 624 N N . ASN A 1 81 ? 30.545 -35.864 -22.551 1.00 76.50 81 ASN A N 1
ATOM 625 C CA . ASN A 1 81 ? 30.717 -37.200 -23.133 1.00 76.50 81 ASN A CA 1
ATOM 626 C C . ASN A 1 81 ? 31.472 -37.190 -24.473 1.00 76.50 81 ASN A C 1
ATOM 628 O O . ASN A 1 81 ? 31.883 -38.245 -24.947 1.00 76.50 81 ASN A O 1
ATOM 632 N N . THR A 1 82 ? 31.647 -36.017 -25.090 1.00 71.62 82 THR A N 1
ATOM 633 C CA . THR A 1 82 ? 32.431 -35.845 -26.328 1.00 71.62 82 THR A CA 1
ATOM 634 C C . THR A 1 82 ? 33.891 -35.477 -26.067 1.00 71.62 82 THR A C 1
ATOM 636 O O . THR A 1 82 ? 34.683 -35.399 -27.005 1.00 71.62 82 THR A O 1
ATOM 639 N N . ILE A 1 83 ? 34.264 -35.262 -24.802 1.00 76.00 83 ILE A N 1
ATOM 640 C CA . ILE A 1 83 ? 35.634 -34.946 -24.408 1.00 76.00 83 ILE A CA 1
ATOM 641 C C . ILE A 1 83 ? 36.428 -36.255 -24.370 1.00 76.00 83 ILE A C 1
ATOM 643 O O . ILE A 1 83 ? 36.287 -37.052 -23.445 1.00 76.00 83 ILE A O 1
ATOM 647 N N . ASP A 1 84 ? 37.255 -36.478 -25.386 1.00 77.25 84 ASP A N 1
ATOM 648 C CA . ASP A 1 84 ? 38.173 -37.614 -25.439 1.00 77.25 84 ASP A CA 1
ATOM 649 C C . ASP A 1 84 ? 39.342 -37.388 -24.458 1.00 77.25 84 ASP A C 1
ATOM 651 O O . ASP A 1 84 ? 40.104 -36.422 -24.569 1.00 77.25 84 ASP A O 1
ATOM 655 N N . SER A 1 85 ? 39.455 -38.267 -23.456 1.00 72.56 85 SER A N 1
ATOM 656 C CA . SER A 1 85 ? 40.494 -38.211 -22.422 1.00 72.56 85 SER A CA 1
ATOM 657 C C . SER A 1 85 ? 41.888 -38.555 -22.947 1.00 72.56 85 SER A C 1
ATOM 659 O O . SER A 1 85 ? 42.878 -38.246 -22.285 1.00 72.56 85 SER A O 1
ATOM 661 N N . GLU A 1 86 ? 41.975 -39.159 -24.134 1.00 74.75 86 GLU A N 1
ATOM 662 C CA . GLU A 1 86 ? 43.203 -39.710 -24.705 1.00 74.75 86 GLU A CA 1
ATOM 663 C C . GLU A 1 86 ? 43.797 -38.844 -25.827 1.00 74.75 86 GLU A C 1
ATOM 665 O O . GLU A 1 86 ? 44.859 -39.179 -26.349 1.00 74.75 86 GLU A O 1
ATOM 670 N N . VAL A 1 87 ? 43.188 -37.696 -26.167 1.00 72.12 87 VAL A N 1
ATOM 671 C CA . VAL A 1 87 ? 43.650 -36.782 -27.246 1.00 72.12 87 VAL A CA 1
ATOM 672 C C . VAL A 1 87 ? 45.122 -36.380 -27.104 1.00 72.12 87 VAL A C 1
ATOM 674 O O . VAL A 1 87 ? 45.793 -36.084 -28.093 1.00 72.12 87 VAL A O 1
ATOM 677 N N . TYR A 1 88 ? 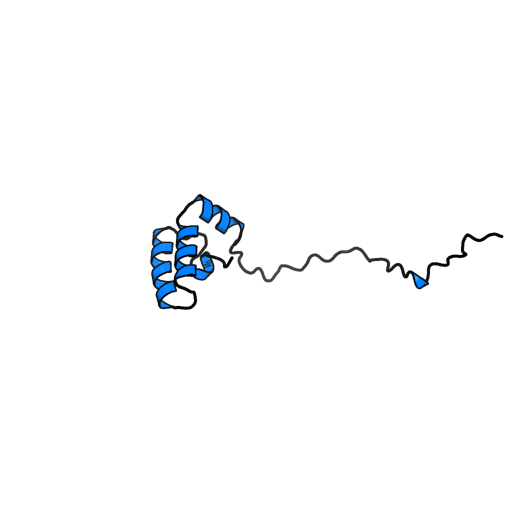45.643 -36.387 -25.877 1.00 71.50 88 TYR A N 1
ATOM 678 C CA . TYR A 1 88 ? 47.029 -36.039 -25.569 1.00 71.50 88 TYR A CA 1
ATOM 679 C C . TYR A 1 88 ? 47.872 -37.221 -25.068 1.00 71.50 88 TYR A C 1
ATOM 681 O O . TYR A 1 88 ? 49.009 -37.013 -24.641 1.00 71.50 88 TYR A O 1
ATOM 689 N N . ASN A 1 89 ? 47.360 -38.455 -25.127 1.00 70.19 89 ASN A N 1
ATOM 690 C CA . ASN A 1 89 ? 48.082 -39.642 -24.674 1.00 70.19 89 ASN A CA 1
ATOM 691 C C . ASN A 1 89 ? 48.931 -40.230 -25.818 1.00 70.19 89 ASN A C 1
ATOM 693 O O . ASN A 1 89 ? 48.560 -41.180 -26.499 1.00 70.19 89 ASN A O 1
ATOM 697 N N . SER A 1 90 ? 50.079 -39.595 -26.063 1.00 63.22 90 SER A N 1
ATOM 698 C CA . SER A 1 90 ? 51.101 -40.001 -27.039 1.00 63.22 90 SER A CA 1
ATOM 699 C C . SER A 1 90 ? 52.163 -40.894 -26.369 1.00 63.22 90 SER A C 1
ATOM 701 O O . SER A 1 90 ? 53.318 -40.479 -26.220 1.00 63.22 90 SER A O 1
ATOM 703 N N . LEU A 1 91 ? 51.773 -42.094 -25.928 1.00 62.62 91 LEU A N 1
ATOM 704 C CA . LEU A 1 91 ? 52.701 -43.138 -25.458 1.00 62.62 91 LEU A CA 1
ATOM 705 C C . LEU A 1 91 ? 53.061 -44.123 -26.574 1.00 62.62 91 LEU A C 1
ATOM 707 O O . LEU A 1 91 ? 52.148 -44.520 -27.331 1.00 62.62 91 LEU A O 1
#

Sequence (91 aa):
MKNPYEILGVSQDANNPQILKAMTTAMRKKEYSNTDIAQARAQLSKPTTRLAADFTFPIFESYEGLNPLVSGVVLENIDINTIDSEVYNSL

Solvent-accessible surface area (backbone atoms only — not comparable to full-atom values): 5972 Å² total; per-residue (Å²): 133,81,58,44,44,67,62,35,70,47,63,92,86,58,50,72,72,54,53,56,56,24,43,60,50,31,63,70,69,58,84,58,54,73,66,57,46,52,50,28,51,57,34,62,70,37,72,73,50,26,52,53,46,53,72,73,57,64,88,68,79,87,64,90,79,74,72,79,89,73,78,88,72,80,77,78,81,79,58,73,90,72,62,68,89,57,82,79,66,85,125

Secondary structure (DSSP, 8-state):
---HHHHHT--TT--HHHHHHHHHHHHHHTSS-HHHHHHHHHHHHSHHHHHHHHHHS------TT--------------GGG--TTTT---

Nearest PDB structures (foldseek):
  8gym-assembly1_j1  TM=5.606E-01  e=1.061E-02  Tetrahymena thermophila SB210
  8bqs-assembly1_A2  TM=5.940E-01  e=1.584E-02  Tetrahymena thermophila SB210
  4j7z-assembly6_F  TM=5.352E-01  e=1.190E-02  Thermus thermophilus HB8

Radius of gyration: 26.19 Å; Cα contacts (8 Å, |Δi|>4): 59; chains: 1; bounding box: 68×55×41 Å

pLDDT: mean 85.99, std 10.9, range [62.62, 97.19]

Foldseek 3Di:
DDQLCVLLVHDLPDDLVSLVVSLVVSVVVVPDDNVSSVVSNVQCNDPVSSVVSCVVPPPDDPDPPDDPDDDPDDDPPPDPVPDDPCPPVPD